Protein AF-A0A9Q0YAM7-F1 (afdb_monomer_lite)

Radius of gyration: 23.91 Å; chains: 1; bounding box: 42×42×55 Å

Sequence (93 aa):
MKYATRNNVKVPENWSVKKKAGEAFWLRIKKTSVTCYPCPRSNIPGSVQTAFNRHTVGRFYANLAEVMDRYKFEARDIYNVDETGCTTVQKAN

Secondary structure (DSSP, 8-state):
-HHHHHTT----HHHHHHSS--HHHHHHHHHHTTS-TT-------HHHHHH-SHHHHHHHHHHHHHHHHHH---GGG----TTS-----PPP-

pLDDT: mean 73.94, std 15.49, range [44.5, 96.5]

Structure (mmCIF, N/CA/C/O backbone):
data_AF-A0A9Q0YAM7-F1
#
_entry.id   AF-A0A9Q0YAM7-F1
#
loop_
_atom_site.group_PDB
_atom_site.id
_atom_site.type_symbol
_atom_site.label_atom_id
_atom_site.label_alt_id
_atom_site.label_comp_id
_atom_site.label_asym_id
_atom_site.label_entity_id
_atom_site.label_seq_id
_atom_site.pdbx_PDB_ins_code
_atom_site.Cartn_x
_atom_site.Cartn_y
_atom_site.Cartn_z
_atom_site.occupancy
_atom_site.B_iso_or_equiv
_atom_site.auth_seq_id
_atom_site.auth_comp_id
_atom_site.auth_asym_id
_atom_site.auth_atom_id
_atom_site.pdbx_PDB_model_num
ATOM 1 N N . MET A 1 1 ? -19.317 0.129 26.891 1.00 61.44 1 MET A N 1
ATOM 2 C CA . MET A 1 1 ? -18.898 -0.590 28.118 1.00 61.44 1 MET A CA 1
ATOM 3 C C . MET A 1 1 ? -18.712 -2.078 27.950 1.00 61.44 1 MET A C 1
ATOM 5 O O . MET A 1 1 ? -17.647 -2.544 28.317 1.00 61.44 1 MET A O 1
ATOM 9 N N . LYS A 1 2 ? -19.658 -2.804 27.337 1.00 71.56 2 LYS A N 1
ATOM 10 C CA . LYS A 1 2 ? -19.550 -4.260 27.120 1.00 71.56 2 LYS A CA 1
ATOM 11 C C . LYS A 1 2 ? -18.188 -4.712 26.554 1.00 71.56 2 LYS A C 1
ATOM 13 O O . LYS A 1 2 ? -17.626 -5.692 27.022 1.00 71.56 2 LYS A O 1
ATOM 18 N N . TYR A 1 3 ? -17.628 -3.950 25.611 1.00 77.00 3 TYR A N 1
ATOM 19 C CA . TYR A 1 3 ? -16.306 -4.215 25.034 1.00 77.00 3 TYR A CA 1
ATOM 20 C C . TYR A 1 3 ? -15.145 -4.054 26.034 1.00 77.00 3 TYR A C 1
ATOM 22 O O . TYR A 1 3 ? -14.256 -4.893 26.077 1.00 77.00 3 TYR A O 1
ATOM 30 N N . ALA A 1 4 ? -15.153 -3.010 26.866 1.00 75.62 4 ALA A N 1
ATOM 31 C CA . ALA A 1 4 ? -14.099 -2.780 27.857 1.00 75.62 4 ALA A CA 1
ATOM 32 C C . ALA A 1 4 ? -14.128 -3.836 28.972 1.00 75.62 4 ALA A C 1
ATOM 34 O O . ALA A 1 4 ? -13.081 -4.343 29.358 1.00 75.62 4 ALA A O 1
ATOM 35 N N . THR A 1 5 ? -15.328 -4.229 29.414 1.00 77.44 5 THR A N 1
ATOM 36 C CA . THR A 1 5 ? -15.524 -5.317 30.383 1.00 77.44 5 THR A CA 1
ATOM 37 C C . THR A 1 5 ? -15.002 -6.648 29.842 1.00 77.44 5 THR A C 1
ATOM 39 O O . THR A 1 5 ? -14.285 -7.350 30.547 1.00 77.44 5 THR A O 1
ATOM 42 N N . ARG A 1 6 ? -15.292 -6.968 28.571 1.00 83.06 6 ARG A N 1
ATOM 43 C CA . ARG A 1 6 ? -14.792 -8.185 27.908 1.00 83.06 6 ARG A CA 1
ATOM 44 C C . ARG A 1 6 ? -13.264 -8.217 27.806 1.00 83.06 6 ARG A C 1
ATOM 46 O O . ARG A 1 6 ? -12.681 -9.286 27.906 1.00 83.06 6 ARG A O 1
ATOM 53 N N . ASN A 1 7 ? -12.634 -7.057 27.635 1.00 84.44 7 ASN A N 1
ATOM 54 C CA . ASN A 1 7 ? -11.181 -6.917 27.523 1.00 84.44 7 ASN A CA 1
ATOM 55 C C . ASN A 1 7 ? -10.485 -6.614 28.865 1.00 84.44 7 ASN A C 1
ATOM 57 O O . ASN A 1 7 ? -9.314 -6.249 28.867 1.00 84.44 7 ASN A O 1
ATOM 61 N N . ASN A 1 8 ? -11.196 -6.722 29.996 1.00 81.69 8 ASN A N 1
ATOM 62 C CA . ASN A 1 8 ? -10.682 -6.429 31.341 1.00 81.69 8 ASN A CA 1
ATOM 63 C C . ASN A 1 8 ? -10.011 -5.039 31.473 1.00 81.69 8 ASN A C 1
ATOM 65 O O . ASN A 1 8 ? -9.085 -4.831 32.254 1.00 81.69 8 ASN A O 1
ATOM 69 N N . VAL A 1 9 ? -10.471 -4.058 30.690 1.00 80.50 9 VAL A N 1
ATOM 70 C CA . VAL A 1 9 ? -9.907 -2.704 30.693 1.00 80.50 9 VAL A CA 1
ATOM 71 C C . VAL A 1 9 ? -10.542 -1.897 31.819 1.00 80.50 9 VAL A C 1
ATOM 73 O O . VAL A 1 9 ? -11.765 -1.750 31.872 1.00 80.50 9 VAL A O 1
ATOM 76 N N . LYS A 1 10 ? -9.706 -1.319 32.690 1.00 79.25 10 LYS A N 1
ATOM 77 C CA . LYS A 1 10 ? -10.153 -0.406 33.751 1.00 79.25 10 LYS A CA 1
ATOM 78 C C . LYS A 1 10 ? -10.833 0.819 33.134 1.00 79.25 10 LYS A C 1
ATOM 80 O O . LYS A 1 10 ? -10.181 1.665 32.522 1.00 79.25 10 LYS A O 1
ATOM 85 N N . VAL A 1 11 ? -12.148 0.910 33.314 1.00 78.06 11 VAL A N 1
ATOM 86 C CA . VAL A 1 11 ? -12.965 2.065 32.930 1.00 78.06 11 VAL A CA 1
ATOM 87 C C . VAL A 1 11 ? -13.370 2.847 34.175 1.00 78.06 11 VAL A C 1
ATOM 89 O O . VAL A 1 11 ? -13.710 2.234 35.186 1.00 78.06 11 VAL A O 1
ATOM 92 N N . PRO A 1 12 ? -13.344 4.186 34.136 1.00 81.50 12 PRO A N 1
ATOM 93 C CA . PRO A 1 12 ? -13.783 4.978 35.272 1.00 81.50 12 PRO A CA 1
ATOM 94 C C . PRO A 1 12 ? -15.308 4.891 35.435 1.00 81.50 12 PRO A C 1
ATOM 96 O O . PRO A 1 12 ? -16.070 4.843 34.465 1.00 81.50 12 PRO A O 1
ATOM 99 N N . GLU A 1 13 ? -15.754 4.859 36.688 1.00 77.31 13 GLU A N 1
ATOM 100 C CA . GLU A 1 13 ? -17.134 4.544 37.077 1.00 77.31 13 GLU A CA 1
ATOM 101 C C . GLU A 1 13 ? -18.164 5.544 36.532 1.00 77.31 13 GLU A C 1
ATOM 103 O O . GLU A 1 13 ? -19.273 5.179 36.131 1.00 77.31 13 GLU A O 1
ATOM 108 N N . ASN A 1 14 ? -17.751 6.804 36.380 1.00 73.38 14 ASN A N 1
ATOM 109 C CA . ASN A 1 14 ? -18.559 7.862 35.779 1.00 73.38 14 ASN A CA 1
ATOM 110 C C . ASN A 1 14 ? -18.992 7.555 34.334 1.00 73.38 14 ASN A C 1
ATOM 112 O O . ASN A 1 14 ? -20.043 8.034 33.901 1.00 73.38 14 ASN A O 1
ATOM 116 N N . TRP A 1 15 ? -18.225 6.757 33.587 1.00 76.38 15 TRP A N 1
ATOM 117 C CA . TRP A 1 15 ? -18.603 6.358 32.236 1.00 76.38 15 TRP A CA 1
ATOM 118 C C . TRP A 1 15 ? -19.655 5.240 32.245 1.00 76.38 15 TRP A C 1
ATOM 120 O O . TRP A 1 15 ? -20.451 5.156 31.309 1.00 76.38 15 TRP A O 1
ATOM 130 N N . SER A 1 16 ? -19.672 4.384 33.275 1.00 75.88 16 SER A N 1
ATOM 131 C CA . SER A 1 16 ? -20.676 3.321 33.432 1.00 75.88 16 SER A CA 1
ATOM 132 C C . SER A 1 16 ? -22.049 3.913 33.744 1.00 75.88 16 SER A C 1
ATOM 134 O O . SER A 1 16 ? -23.036 3.522 33.125 1.00 75.88 16 SER A O 1
ATOM 136 N N . VAL A 1 17 ? -22.091 4.925 34.618 1.00 79.38 17 VAL A N 1
ATOM 137 C CA . VAL A 1 17 ? -23.322 5.638 34.998 1.00 79.38 17 VAL A CA 1
ATOM 138 C C . VAL A 1 17 ? -23.852 6.499 33.848 1.00 79.38 17 VAL A C 1
ATOM 140 O O . VAL A 1 17 ? -25.027 6.427 33.500 1.00 79.38 17 VAL A O 1
ATOM 143 N N . LYS A 1 18 ? -22.987 7.297 33.206 1.00 78.69 18 LYS A N 1
ATOM 144 C CA . LYS A 1 18 ? -23.401 8.240 32.148 1.00 78.69 18 LYS A CA 1
ATOM 145 C C . LYS A 1 18 ? -23.459 7.613 30.750 1.00 78.69 18 LYS A C 1
ATOM 147 O O . LYS A 1 18 ? -23.815 8.304 29.798 1.00 78.69 18 LYS A O 1
ATOM 152 N N . LYS A 1 19 ? -23.066 6.339 30.612 1.00 78.25 19 LYS A N 1
ATOM 153 C CA . LYS A 1 19 ? -22.925 5.590 29.345 1.00 78.25 19 LYS A CA 1
ATOM 154 C C . LYS A 1 19 ? -22.093 6.310 28.267 1.00 78.25 19 LYS A C 1
ATOM 156 O O . LYS A 1 19 ? -22.208 5.990 27.087 1.00 78.25 19 LYS A O 1
ATOM 161 N N . LYS A 1 20 ? -21.235 7.258 28.658 1.00 77.62 20 LYS A N 1
ATOM 162 C CA . LYS A 1 20 ? -20.395 8.069 27.765 1.00 77.62 20 LYS A CA 1
ATOM 163 C C . LYS A 1 20 ? -19.051 8.384 28.407 1.00 77.62 20 LYS A C 1
ATOM 165 O O . LYS A 1 20 ? -18.951 8.446 29.631 1.00 77.62 20 LYS A O 1
ATOM 170 N N . ALA A 1 21 ? -18.038 8.622 27.581 1.00 76.75 21 ALA A N 1
ATOM 171 C CA . ALA A 1 21 ? -16.741 9.075 28.060 1.00 76.75 21 ALA A CA 1
ATOM 172 C C . ALA A 1 21 ? -16.828 10.516 28.600 1.00 76.75 21 ALA A C 1
ATOM 174 O O . ALA A 1 21 ? -17.452 11.384 27.989 1.00 76.75 21 ALA A O 1
ATOM 175 N N . GLY A 1 22 ? -16.234 10.752 29.770 1.00 80.44 22 GLY A N 1
ATOM 176 C CA . GLY A 1 22 ? -16.173 12.071 30.410 1.00 80.44 22 GLY A CA 1
ATOM 177 C C . GLY A 1 22 ? -15.153 13.010 29.760 1.00 80.44 22 GLY A C 1
ATOM 178 O O . GLY A 1 22 ? -14.303 12.582 28.989 1.00 80.44 22 GLY A O 1
ATOM 179 N N . GLU A 1 23 ? -15.194 14.293 30.109 1.00 80.25 23 GLU A N 1
ATOM 180 C CA . GLU A 1 23 ? -14.322 15.339 29.550 1.00 80.25 23 GLU A CA 1
ATOM 181 C C . GLU A 1 23 ? -12.819 15.020 29.647 1.00 80.25 23 GLU A C 1
ATOM 183 O O . GLU A 1 23 ? -12.080 15.204 28.683 1.00 80.25 23 GLU A O 1
ATOM 188 N N . ALA A 1 24 ? -12.375 14.434 30.763 1.00 78.31 24 ALA A N 1
ATOM 189 C CA . ALA A 1 24 ? -10.986 14.014 30.959 1.00 78.31 24 ALA A CA 1
ATOM 190 C C . ALA A 1 24 ? -10.484 13.027 29.885 1.00 78.31 24 ALA A C 1
ATOM 192 O O . ALA A 1 24 ? -9.305 13.037 29.531 1.00 78.31 24 ALA A O 1
ATOM 193 N N . PHE A 1 25 ? -11.372 12.193 29.330 1.00 80.44 25 PHE A N 1
ATOM 194 C CA . PHE A 1 25 ? -11.041 11.322 28.202 1.00 80.44 25 PHE A CA 1
ATOM 195 C C . PHE A 1 25 ? -10.680 12.137 26.965 1.00 80.44 25 PHE A C 1
ATOM 197 O O . PHE A 1 25 ? -9.643 11.906 26.348 1.00 80.44 25 PHE A O 1
ATOM 204 N N . TRP A 1 26 ? -11.527 13.111 26.636 1.00 75.19 26 TRP A N 1
ATOM 205 C CA . TRP A 1 26 ? -11.353 13.975 25.478 1.00 75.19 26 TRP A CA 1
ATOM 206 C C . TRP A 1 26 ? -10.120 14.860 25.617 1.00 75.19 26 TRP A C 1
ATOM 208 O O . TRP A 1 26 ? -9.384 15.014 24.649 1.00 75.19 26 TRP A O 1
ATOM 218 N N . LEU A 1 27 ? -9.838 15.372 26.817 1.00 79.94 27 LEU A N 1
ATOM 219 C CA . LEU A 1 27 ? -8.607 16.111 27.108 1.00 79.94 27 LEU A CA 1
ATOM 220 C C . LEU A 1 27 ? -7.357 15.239 26.930 1.00 79.94 27 LEU A C 1
ATOM 222 O O . LEU A 1 27 ? -6.372 15.697 26.356 1.00 79.94 27 LEU A O 1
ATOM 226 N N . ARG A 1 28 ? -7.400 13.968 27.353 1.00 78.00 28 ARG A N 1
ATOM 227 C CA . ARG A 1 28 ? -6.301 13.017 27.135 1.00 78.00 28 ARG A CA 1
ATOM 228 C C . ARG A 1 28 ? -6.080 12.738 25.651 1.00 78.00 28 ARG A C 1
ATOM 230 O O . ARG A 1 28 ? -4.945 12.812 25.201 1.00 78.00 28 ARG A O 1
ATOM 237 N N . ILE A 1 29 ? -7.147 12.468 24.896 1.00 75.69 29 ILE A N 1
ATOM 238 C CA . ILE A 1 29 ? -7.056 12.257 23.444 1.00 75.69 29 ILE A CA 1
ATOM 239 C C . ILE A 1 29 ? -6.521 13.510 22.754 1.00 75.69 29 ILE A C 1
ATOM 241 O O . ILE A 1 29 ? -5.602 13.383 21.962 1.00 75.69 29 ILE A O 1
ATOM 245 N N . LYS A 1 30 ? -7.008 14.706 23.109 1.00 74.38 30 LYS A N 1
ATOM 246 C CA . LYS A 1 30 ? -6.507 15.978 22.567 1.00 74.38 30 LYS A CA 1
ATOM 247 C C . LYS A 1 30 ? -5.029 16.209 22.878 1.00 74.38 30 LYS A C 1
ATOM 249 O O . LYS A 1 30 ? -4.305 16.676 22.014 1.00 74.38 30 LYS A O 1
ATOM 254 N N . LYS A 1 31 ? -4.567 15.864 24.086 1.00 70.75 31 LYS A N 1
ATOM 255 C CA . LYS A 1 31 ? -3.154 15.974 24.486 1.00 70.75 31 LYS A CA 1
ATOM 256 C C . LYS A 1 31 ? -2.262 14.967 23.753 1.00 70.75 31 LYS A C 1
ATOM 258 O O . LYS A 1 31 ? -1.140 15.303 23.395 1.00 70.75 31 LYS A O 1
ATOM 263 N N . THR A 1 32 ? -2.753 13.753 23.512 1.00 62.62 32 THR A N 1
ATOM 264 C CA . THR A 1 32 ? -2.032 12.724 22.749 1.00 62.62 32 THR A CA 1
ATOM 265 C C . THR A 1 32 ? -2.131 12.952 21.237 1.00 62.62 32 THR A C 1
ATOM 267 O O . THR A 1 32 ? -1.207 12.614 20.518 1.00 62.62 32 THR A O 1
ATOM 270 N N . SER A 1 33 ? -3.179 13.599 20.724 1.00 56.94 33 SER A N 1
ATOM 271 C CA . SER A 1 33 ? -3.316 13.906 19.294 1.00 56.94 33 SER A CA 1
ATOM 272 C C . SER A 1 33 ? -2.411 15.048 18.825 1.00 56.94 33 SER A C 1
ATOM 274 O O . SER A 1 33 ? -2.307 15.269 17.624 1.00 56.94 33 SER A O 1
ATOM 276 N N . VAL A 1 34 ? -1.761 15.778 19.745 1.00 53.22 34 VAL A N 1
ATOM 277 C CA . VAL A 1 34 ? -0.730 16.777 19.399 1.00 53.22 34 VAL A CA 1
ATOM 278 C C . VAL A 1 34 ? 0.636 16.132 19.146 1.00 53.22 34 VAL A C 1
ATOM 280 O O . VAL A 1 34 ? 1.523 16.787 18.603 1.00 53.22 34 VAL A O 1
ATOM 283 N N . THR A 1 3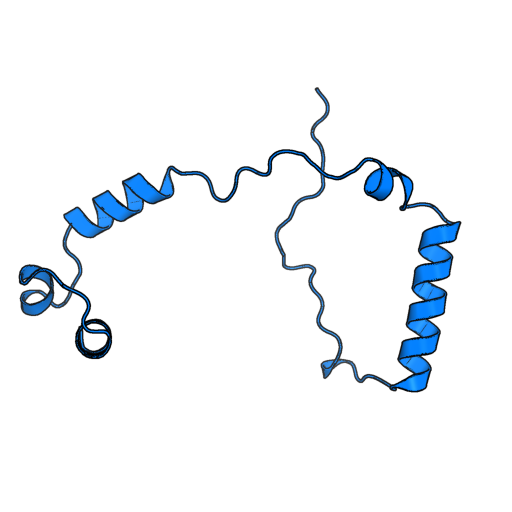5 ? 0.831 14.844 19.463 1.00 52.25 35 THR A N 1
ATOM 284 C CA . THR A 1 35 ? 1.942 14.110 18.852 1.00 52.25 35 THR A CA 1
ATOM 285 C C . THR A 1 35 ? 1.523 13.794 17.429 1.00 52.25 35 THR A C 1
ATOM 287 O O . THR A 1 35 ? 0.794 12.836 17.185 1.00 52.25 35 THR A O 1
ATOM 290 N N . CYS A 1 36 ? 1.918 14.691 16.529 1.00 47.41 36 CYS A N 1
ATOM 291 C CA . CYS A 1 36 ? 1.908 14.542 15.084 1.00 47.41 36 CYS A CA 1
ATOM 292 C C . CYS A 1 36 ? 1.935 13.056 14.679 1.00 47.41 36 CYS A C 1
ATOM 294 O O . CYS A 1 36 ? 2.870 12.332 15.037 1.00 47.41 36 CYS A O 1
ATOM 296 N N . TYR A 1 37 ? 0.895 12.617 13.956 1.00 50.50 37 TYR A N 1
ATOM 297 C CA . TYR A 1 37 ? 0.934 11.438 13.082 1.00 50.50 37 TYR A CA 1
ATOM 298 C C . TYR A 1 37 ? 2.334 11.335 12.471 1.00 50.50 37 TYR A C 1
ATOM 300 O O . TYR A 1 37 ? 2.823 12.380 12.048 1.00 50.50 37 TYR A O 1
ATOM 308 N N . PRO A 1 38 ? 2.984 10.155 12.481 1.00 46.56 38 PRO A N 1
ATOM 309 C CA . PRO A 1 38 ? 4.432 9.995 12.358 1.00 46.56 38 PRO A CA 1
ATOM 310 C C . PRO A 1 38 ? 5.025 11.053 11.443 1.00 46.56 38 PRO A C 1
ATOM 312 O O . PRO A 1 38 ? 4.880 10.969 10.228 1.00 46.56 38 PRO A O 1
ATOM 315 N N . CYS A 1 39 ? 5.630 12.078 12.051 1.00 44.50 39 CYS A N 1
ATOM 316 C CA . CYS A 1 39 ? 6.358 13.104 11.326 1.00 44.50 39 CYS A CA 1
ATOM 317 C C . CYS A 1 39 ? 7.401 12.326 10.515 1.00 44.50 39 CYS A C 1
ATOM 319 O O . CYS A 1 39 ? 8.281 11.718 11.142 1.00 44.50 39 CYS A O 1
ATOM 321 N N . PRO A 1 40 ? 7.272 12.203 9.180 1.00 45.88 40 PRO A N 1
ATOM 322 C CA . PRO A 1 40 ? 8.139 11.319 8.435 1.00 45.88 40 PRO A CA 1
ATOM 323 C C . PRO A 1 40 ? 9.512 11.967 8.488 1.00 45.88 40 PRO A C 1
ATOM 325 O O . PRO A 1 40 ? 9.768 12.975 7.830 1.00 45.88 40 PRO A O 1
ATOM 328 N N . ARG A 1 41 ? 10.403 11.426 9.323 1.00 48.47 41 ARG A N 1
ATOM 329 C CA . ARG A 1 41 ? 11.826 11.692 9.166 1.00 48.47 41 ARG A CA 1
ATOM 330 C C . ARG A 1 41 ? 12.161 11.267 7.740 1.00 48.47 41 ARG A C 1
ATOM 332 O O . ARG A 1 41 ? 11.962 10.112 7.368 1.00 48.47 41 ARG A O 1
ATOM 339 N N . SER A 1 42 ? 12.534 12.259 6.939 1.00 56.00 42 SER A N 1
ATOM 340 C CA . SER A 1 42 ? 12.869 12.147 5.526 1.00 56.00 42 SER A CA 1
ATOM 341 C C . SER A 1 42 ? 14.033 11.179 5.337 1.00 56.00 42 SER A C 1
ATOM 343 O O . SER A 1 42 ? 15.195 11.579 5.345 1.00 56.00 42 SER A O 1
ATOM 345 N N . ASN A 1 43 ? 13.720 9.903 5.141 1.00 55.53 43 ASN A N 1
ATOM 346 C CA . ASN A 1 43 ? 14.710 8.871 4.879 1.00 55.53 43 ASN A CA 1
ATOM 347 C C . ASN A 1 43 ? 14.273 8.032 3.669 1.00 55.53 43 ASN A C 1
ATOM 349 O O . ASN A 1 43 ? 14.267 6.807 3.746 1.00 55.53 43 ASN A O 1
ATOM 353 N N . ILE A 1 44 ? 13.870 8.657 2.555 1.00 57.97 44 ILE A N 1
ATOM 354 C CA . ILE A 1 44 ? 13.801 7.915 1.288 1.00 57.97 44 ILE A CA 1
ATOM 355 C C . ILE A 1 44 ? 15.256 7.716 0.842 1.00 57.97 44 ILE A C 1
ATOM 357 O O . ILE A 1 44 ? 15.917 8.710 0.521 1.00 57.97 44 ILE A O 1
ATOM 361 N N . PRO A 1 45 ? 15.789 6.481 0.849 1.00 61.66 45 PRO A N 1
ATOM 362 C CA . PRO A 1 45 ? 17.183 6.248 0.501 1.00 61.66 45 PRO A CA 1
ATOM 363 C C . PRO A 1 45 ? 17.439 6.719 -0.934 1.00 61.66 45 PRO A C 1
ATOM 365 O O . PRO A 1 45 ? 16.581 6.575 -1.806 1.00 61.66 45 PRO A O 1
ATOM 368 N N . GLY A 1 46 ? 18.625 7.276 -1.197 1.00 62.78 46 GLY A N 1
ATOM 369 C CA . GLY A 1 46 ? 18.979 7.805 -2.523 1.00 62.78 46 GLY A CA 1
ATOM 370 C C . GLY A 1 46 ? 18.833 6.776 -3.652 1.00 62.78 46 GLY A C 1
ATOM 371 O O . GLY A 1 46 ? 18.559 7.149 -4.788 1.00 62.78 46 GLY A O 1
ATOM 372 N N . SER A 1 47 ? 18.912 5.481 -3.332 1.00 61.69 47 SER A N 1
ATOM 373 C CA . SER A 1 47 ? 18.628 4.384 -4.261 1.00 61.69 47 SER A CA 1
ATOM 374 C C . SER A 1 47 ? 17.192 4.384 -4.790 1.00 61.69 47 SER A C 1
ATOM 376 O O . SER A 1 47 ? 16.985 4.069 -5.953 1.00 61.69 47 SER A O 1
ATOM 378 N N . VAL A 1 48 ? 16.195 4.760 -3.984 1.00 64.44 48 VAL A N 1
ATOM 379 C CA . VAL A 1 48 ? 14.790 4.839 -4.422 1.00 64.44 48 VAL A CA 1
ATOM 380 C C . VAL A 1 48 ? 14.579 6.046 -5.336 1.00 64.44 48 VAL A C 1
ATOM 382 O O . VAL A 1 48 ? 13.833 5.956 -6.307 1.00 64.44 48 VAL A O 1
ATOM 385 N N . GLN A 1 49 ? 15.291 7.148 -5.084 1.00 64.38 49 GLN A N 1
ATOM 386 C CA . GLN A 1 49 ? 15.236 8.346 -5.928 1.00 64.38 49 GLN A CA 1
ATOM 387 C C . GLN A 1 49 ? 15.868 8.105 -7.312 1.00 64.38 49 GLN A C 1
ATOM 389 O O . GLN A 1 49 ? 15.360 8.605 -8.310 1.00 64.38 49 GLN A O 1
ATOM 394 N N . THR A 1 50 ? 16.930 7.295 -7.401 1.00 70.12 50 THR A N 1
ATOM 395 C CA . THR A 1 50 ? 17.591 6.947 -8.677 1.00 70.12 50 THR A CA 1
ATOM 396 C C . THR A 1 50 ? 17.017 5.702 -9.361 1.00 70.12 50 THR A C 1
ATOM 398 O O . THR A 1 50 ? 17.245 5.481 -10.556 1.00 70.12 50 THR A O 1
ATOM 401 N N . ALA A 1 51 ? 16.241 4.888 -8.641 1.00 72.94 51 ALA A N 1
ATOM 402 C CA . ALA A 1 51 ? 15.605 3.692 -9.184 1.00 72.94 51 ALA A CA 1
ATOM 403 C C . ALA A 1 51 ? 14.495 4.007 -10.195 1.00 72.94 51 ALA A C 1
ATOM 405 O O . ALA A 1 51 ? 14.186 3.149 -11.017 1.00 72.94 51 ALA A O 1
ATOM 406 N N . PHE A 1 52 ? 13.934 5.220 -10.197 1.00 77.81 52 PHE A N 1
ATOM 407 C CA . PHE A 1 52 ? 12.881 5.643 -11.129 1.00 77.81 52 PHE A CA 1
ATOM 408 C C . PHE A 1 52 ? 13.430 6.025 -12.519 1.00 77.81 52 PHE A C 1
ATOM 410 O O . PHE A 1 52 ? 13.235 7.125 -13.026 1.00 77.81 52 PHE A O 1
ATOM 417 N N . ASN A 1 53 ? 14.153 5.100 -13.151 1.00 86.56 53 ASN A N 1
ATOM 418 C CA . ASN A 1 53 ? 14.707 5.260 -14.495 1.00 86.56 53 ASN A CA 1
ATOM 419 C C . ASN A 1 53 ? 14.044 4.299 -15.498 1.00 86.56 53 ASN A C 1
ATOM 421 O O . ASN A 1 53 ? 13.446 3.290 -15.117 1.00 86.56 53 ASN A O 1
ATOM 425 N N . ARG A 1 54 ? 14.175 4.597 -16.801 1.00 89.50 54 ARG A N 1
ATOM 426 C CA . ARG A 1 54 ? 13.531 3.834 -17.889 1.00 89.50 54 ARG A CA 1
ATOM 427 C C . ARG A 1 54 ? 13.819 2.334 -17.819 1.00 89.50 54 ARG A C 1
ATOM 429 O O . ARG A 1 54 ? 12.927 1.535 -18.086 1.00 89.50 54 ARG A O 1
ATOM 436 N N . HIS A 1 55 ? 15.046 1.957 -17.468 1.00 90.94 55 HIS A N 1
ATOM 437 C CA . HIS A 1 55 ? 15.449 0.557 -17.393 1.00 90.94 55 HIS A CA 1
ATOM 438 C C . HIS A 1 55 ? 14.729 -0.173 -16.249 1.00 90.94 55 HIS A C 1
ATOM 440 O O . HIS A 1 55 ? 14.115 -1.215 -16.473 1.00 90.94 55 HIS A O 1
ATOM 446 N N . THR A 1 56 ? 14.739 0.388 -15.038 1.00 88.50 56 THR A N 1
ATOM 447 C CA . THR A 1 56 ? 14.064 -0.213 -13.877 1.00 88.50 56 THR A CA 1
ATOM 448 C C . THR A 1 56 ? 12.550 -0.282 -14.068 1.00 88.50 56 THR A C 1
ATOM 450 O O . THR A 1 56 ? 11.944 -1.311 -13.777 1.00 88.50 56 THR A O 1
ATOM 453 N N . VAL A 1 57 ? 11.944 0.780 -14.606 1.00 89.31 57 VAL A N 1
ATOM 454 C CA . VAL A 1 57 ? 10.502 0.824 -14.891 1.00 89.31 57 VAL A CA 1
ATOM 455 C C . VAL A 1 57 ? 10.131 -0.202 -15.965 1.00 89.31 57 VAL A C 1
ATOM 457 O O . VAL A 1 57 ? 9.155 -0.930 -15.808 1.00 89.31 57 VAL A O 1
ATOM 460 N N . GLY A 1 58 ? 10.939 -0.331 -17.022 1.00 93.75 58 GLY A N 1
ATOM 461 C CA . GLY A 1 58 ? 10.735 -1.361 -18.043 1.00 93.75 58 GLY A CA 1
ATOM 462 C C . GLY A 1 58 ? 10.787 -2.775 -17.462 1.00 93.75 58 GLY A C 1
ATOM 463 O O . GLY A 1 58 ? 9.919 -3.596 -17.751 1.00 93.75 58 GLY A O 1
ATOM 464 N N 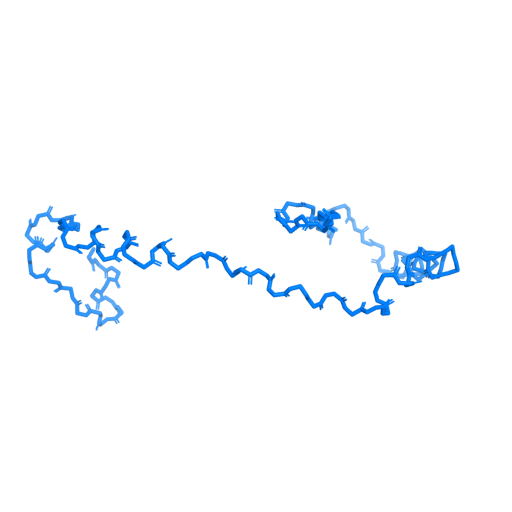. ARG A 1 59 ? 11.755 -3.043 -16.576 1.00 94.19 59 ARG A N 1
ATOM 465 C CA . ARG A 1 59 ? 11.873 -4.335 -15.889 1.00 94.19 59 ARG A CA 1
ATOM 466 C C . ARG A 1 59 ? 10.677 -4.627 -14.982 1.00 94.19 59 ARG A C 1
ATOM 468 O O . ARG A 1 59 ? 10.216 -5.762 -14.941 1.00 94.19 59 ARG A O 1
ATOM 475 N N . PHE A 1 60 ? 10.164 -3.615 -14.284 1.00 91.94 60 PHE A N 1
ATOM 476 C CA . PHE A 1 60 ? 8.961 -3.745 -13.462 1.00 91.94 60 PHE A CA 1
ATOM 477 C C . PHE A 1 60 ? 7.760 -4.214 -14.294 1.00 91.94 60 PHE A C 1
ATOM 479 O O . PHE A 1 60 ? 7.130 -5.205 -13.934 1.00 91.94 60 PHE A O 1
ATOM 486 N N . TYR A 1 61 ? 7.483 -3.565 -15.431 1.00 93.88 61 TYR A N 1
ATOM 487 C CA . TYR A 1 61 ? 6.353 -3.949 -16.283 1.00 93.88 61 TYR A CA 1
ATOM 488 C C . TYR A 1 61 ? 6.540 -5.311 -16.957 1.00 93.88 61 TYR A C 1
ATOM 490 O O . TYR A 1 61 ? 5.565 -6.041 -17.108 1.00 93.88 61 TYR A O 1
ATOM 498 N N . ALA A 1 62 ? 7.772 -5.684 -17.314 1.00 95.94 62 ALA A N 1
ATOM 499 C CA . ALA A 1 62 ? 8.060 -7.019 -17.838 1.00 95.94 62 ALA A CA 1
ATOM 500 C C . ALA A 1 62 ? 7.729 -8.112 -16.806 1.00 95.94 62 ALA A C 1
ATOM 502 O O . ALA A 1 62 ? 7.012 -9.061 -17.116 1.00 95.94 62 ALA A O 1
ATOM 503 N N . ASN A 1 63 ? 8.177 -7.930 -15.560 1.00 95.31 63 ASN A N 1
ATOM 504 C CA . ASN A 1 63 ? 7.875 -8.855 -14.469 1.00 95.31 63 ASN A CA 1
ATOM 505 C C . ASN A 1 63 ? 6.374 -8.886 -14.152 1.00 95.31 63 ASN A C 1
ATOM 507 O O . ASN A 1 63 ? 5.815 -9.949 -13.895 1.00 95.31 63 ASN A O 1
ATOM 511 N N . LEU A 1 64 ? 5.713 -7.724 -14.173 1.00 92.69 64 LEU A N 1
ATOM 512 C CA . LEU A 1 64 ? 4.272 -7.642 -13.964 1.00 92.69 64 LEU A CA 1
ATOM 513 C C . LEU A 1 64 ? 3.524 -8.444 -15.035 1.00 92.69 64 LEU A C 1
ATOM 515 O O . LEU A 1 64 ? 2.655 -9.23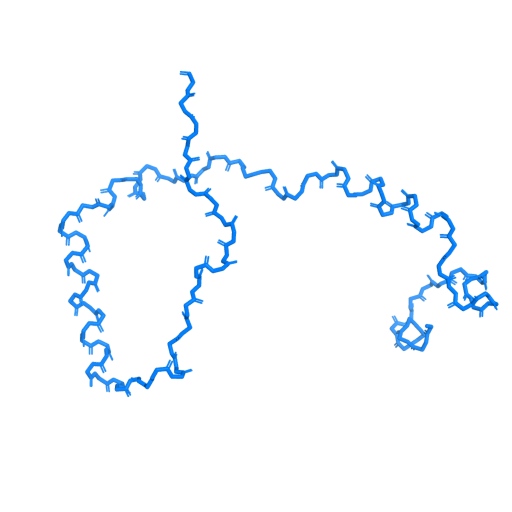4 -14.687 1.00 92.69 64 LEU A O 1
ATOM 519 N N . ALA A 1 65 ? 3.889 -8.300 -16.311 1.00 94.62 65 ALA A N 1
ATOM 520 C CA . ALA A 1 65 ? 3.275 -9.052 -17.403 1.00 94.62 65 ALA A CA 1
ATOM 521 C C . ALA A 1 65 ? 3.462 -10.571 -17.242 1.00 94.62 65 ALA A C 1
ATOM 523 O O . AL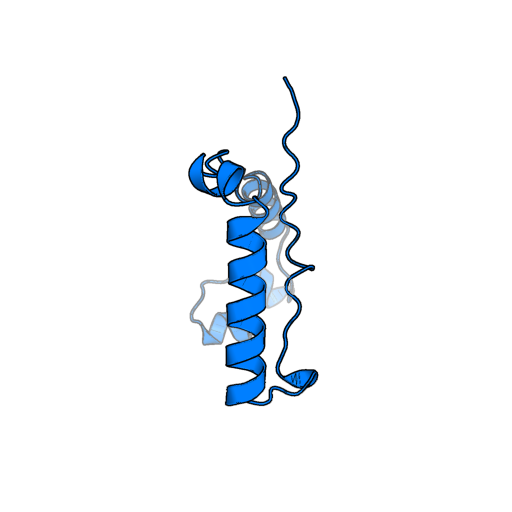A A 1 65 ? 2.505 -11.324 -17.402 1.00 94.62 65 ALA A O 1
ATOM 524 N N . GLU A 1 66 ? 4.662 -11.018 -16.862 1.00 96.50 66 GLU A N 1
ATOM 525 C CA . GLU A 1 66 ? 4.952 -12.436 -16.613 1.00 96.50 66 GLU A CA 1
ATOM 526 C C . GLU A 1 66 ? 4.086 -13.011 -15.483 1.00 96.50 66 GLU A C 1
ATOM 528 O O . GLU A 1 66 ? 3.534 -14.106 -15.593 1.00 96.50 66 GLU A O 1
ATOM 533 N N . VAL A 1 67 ? 3.943 -12.266 -14.388 1.00 94.88 67 VAL A N 1
ATOM 534 C CA . VAL A 1 67 ? 3.128 -12.677 -13.241 1.00 94.88 67 VAL A CA 1
ATOM 535 C C . VAL A 1 67 ? 1.637 -12.676 -13.600 1.00 94.88 67 VAL A C 1
ATOM 537 O O . VAL A 1 67 ? 0.923 -13.614 -13.240 1.00 94.88 67 VAL A O 1
ATOM 540 N N . MET A 1 68 ? 1.174 -11.669 -14.343 1.00 94.19 68 MET A N 1
ATOM 541 C CA . MET A 1 68 ? -0.207 -11.591 -14.824 1.00 94.19 68 MET A CA 1
ATOM 542 C C . MET A 1 68 ? -0.564 -12.774 -15.731 1.00 94.19 68 MET A C 1
ATOM 544 O O . MET A 1 68 ? -1.641 -13.340 -15.573 1.00 94.19 68 MET A O 1
ATOM 548 N N . ASP A 1 69 ? 0.333 -13.191 -16.630 1.00 94.25 69 ASP A N 1
ATOM 549 C CA . ASP A 1 69 ? 0.097 -14.339 -17.518 1.00 94.25 69 ASP A CA 1
ATOM 550 C C . ASP A 1 69 ? 0.088 -15.677 -16.757 1.00 94.25 69 ASP A C 1
ATOM 552 O O . ASP A 1 69 ? -0.755 -16.544 -17.003 1.00 94.25 69 ASP A O 1
ATOM 556 N N . ARG A 1 70 ? 0.976 -15.825 -15.763 1.00 96.12 70 ARG A N 1
ATOM 557 C CA . ARG A 1 70 ? 1.065 -17.040 -14.936 1.00 96.12 70 ARG A CA 1
ATOM 558 C C . ARG A 1 70 ? -0.167 -17.276 -14.073 1.00 96.12 70 ARG A C 1
ATOM 560 O O . ARG A 1 70 ? -0.643 -18.406 -14.000 1.00 96.12 70 ARG A O 1
ATOM 567 N N . TYR A 1 71 ? -0.642 -16.239 -13.388 1.00 94.50 71 TYR A N 1
ATOM 568 C CA . TYR A 1 71 ? -1.693 -16.381 -12.376 1.00 94.50 71 TYR A CA 1
ATOM 569 C C . TYR A 1 71 ? -3.069 -15.914 -12.848 1.00 94.50 71 TYR A C 1
ATOM 571 O O . TYR A 1 71 ? -4.060 -16.267 -12.216 1.00 94.50 71 TYR A O 1
ATOM 579 N N . LYS A 1 72 ? -3.142 -15.175 -13.964 1.00 92.56 72 LYS A N 1
ATOM 580 C CA . LYS A 1 72 ? -4.389 -14.713 -14.593 1.00 92.56 72 LYS A CA 1
ATOM 581 C C . LYS A 1 72 ? -5.330 -14.018 -13.608 1.00 92.56 72 LYS A C 1
ATOM 583 O O . LYS A 1 72 ? -6.518 -14.324 -13.563 1.00 92.56 72 LYS A O 1
ATOM 588 N N . PHE A 1 73 ? -4.775 -13.100 -12.816 1.00 91.31 73 PHE A N 1
ATOM 589 C CA . PHE A 1 73 ? -5.534 -12.323 -11.839 1.00 91.31 73 PHE A CA 1
ATOM 590 C C . PHE A 1 73 ? -6.718 -11.614 -12.493 1.00 91.31 73 PHE A C 1
ATOM 592 O O . PHE A 1 73 ? -6.579 -10.992 -13.551 1.00 91.31 73 PHE A O 1
ATOM 599 N N . GLU A 1 74 ? -7.875 -11.674 -11.844 1.00 90.06 74 GLU A N 1
ATOM 600 C CA . GLU A 1 74 ? -9.028 -10.882 -12.237 1.00 90.06 74 GLU A CA 1
ATOM 601 C C . GLU A 1 74 ? -8.949 -9.486 -11.604 1.00 90.06 74 GLU A C 1
ATOM 603 O O . GLU A 1 74 ? -8.215 -9.250 -10.645 1.00 90.06 74 GLU A O 1
ATOM 608 N N . ALA A 1 75 ? -9.747 -8.534 -12.097 1.00 85.19 75 ALA A N 1
ATOM 609 C CA . ALA A 1 75 ? -9.744 -7.165 -11.570 1.00 85.19 75 ALA A CA 1
ATOM 610 C C . ALA A 1 75 ? -10.029 -7.096 -10.055 1.00 85.19 75 ALA A C 1
ATOM 612 O O . ALA A 1 75 ? -9.535 -6.202 -9.377 1.00 85.19 75 ALA A O 1
ATOM 613 N N . ARG A 1 76 ? -10.789 -8.061 -9.518 1.00 88.12 76 ARG A N 1
ATOM 614 C CA . ARG A 1 76 ? -11.092 -8.174 -8.081 1.00 88.12 76 ARG A CA 1
ATOM 615 C C . ARG A 1 76 ? -9.891 -8.585 -7.220 1.00 88.12 76 ARG A C 1
ATOM 617 O O . ARG A 1 76 ? -9.928 -8.382 -6.012 1.00 88.12 76 ARG A O 1
ATOM 624 N N . ASP A 1 77 ? -8.860 -9.163 -7.831 1.00 89.00 77 ASP A N 1
ATOM 625 C CA . ASP A 1 77 ? -7.661 -9.648 -7.142 1.00 89.00 77 ASP A CA 1
ATOM 626 C C . ASP A 1 77 ? -6.561 -8.573 -7.084 1.00 89.00 77 ASP A C 1
ATOM 628 O O . ASP A 1 77 ? -5.559 -8.736 -6.385 1.00 89.00 77 ASP A O 1
ATOM 632 N N . ILE A 1 78 ? -6.747 -7.459 -7.804 1.00 87.44 78 ILE A N 1
ATOM 633 C CA . ILE A 1 78 ? -5.791 -6.356 -7.903 1.00 87.44 78 ILE A CA 1
ATOM 634 C C . ILE A 1 78 ? -6.275 -5.194 -7.036 1.00 87.44 78 ILE A C 1
ATOM 636 O O . ILE A 1 78 ? -7.220 -4.483 -7.371 1.00 87.44 78 ILE A O 1
ATOM 640 N N . TYR A 1 79 ? -5.586 -4.976 -5.920 1.00 84.81 79 TYR A N 1
ATOM 641 C CA . TYR A 1 79 ? -5.865 -3.871 -5.008 1.00 84.81 79 TYR A CA 1
ATOM 642 C C . TYR A 1 79 ? -5.045 -2.644 -5.412 1.00 84.81 79 TYR A C 1
ATOM 644 O O . TYR A 1 79 ? -3.813 -2.692 -5.415 1.00 84.81 79 TYR A O 1
ATOM 652 N N . ASN A 1 80 ? -5.716 -1.536 -5.737 1.00 78.75 80 ASN A N 1
ATOM 653 C CA . ASN A 1 80 ? -5.052 -0.244 -5.885 1.00 78.75 80 ASN A CA 1
ATOM 654 C C . ASN A 1 80 ? -4.732 0.314 -4.490 1.00 78.75 80 ASN A C 1
ATOM 656 O O . ASN A 1 80 ? -5.585 0.323 -3.606 1.00 78.75 80 ASN A O 1
ATOM 660 N N . VAL A 1 81 ? -3.488 0.741 -4.287 1.00 69.81 81 VAL A N 1
ATOM 661 C CA . VAL A 1 81 ? -2.973 1.255 -3.004 1.00 69.81 81 VAL A CA 1
ATOM 662 C C . VAL A 1 81 ? -2.772 2.780 -3.091 1.00 69.81 81 VAL A C 1
ATOM 664 O O . VAL A 1 81 ? -1.986 3.362 -2.345 1.00 69.81 81 VAL A O 1
ATOM 667 N N . ASP A 1 82 ? -3.461 3.451 -4.018 1.00 63.94 82 ASP A N 1
ATOM 668 C CA . ASP A 1 82 ? -3.349 4.900 -4.232 1.00 63.94 82 ASP A CA 1
ATOM 669 C C . ASP A 1 82 ? -3.991 5.749 -3.121 1.00 63.94 82 ASP A C 1
ATOM 671 O O . ASP A 1 82 ? -3.556 6.875 -2.892 1.00 63.94 82 ASP A O 1
ATOM 675 N N . GLU A 1 83 ? -4.937 5.203 -2.352 1.00 55.31 83 GLU A N 1
ATOM 676 C CA . GLU A 1 83 ? -5.543 5.869 -1.185 1.00 55.31 83 GLU A CA 1
ATOM 677 C C . GLU A 1 83 ? -4.653 5.872 0.073 1.00 55.31 83 GLU A C 1
ATOM 679 O O . GLU A 1 83 ? -5.059 6.322 1.149 1.00 55.31 83 GLU A O 1
ATOM 684 N N . THR A 1 84 ? -3.405 5.414 -0.026 1.00 54.19 84 THR A N 1
ATOM 685 C CA . THR A 1 84 ? -2.437 5.619 1.053 1.00 54.19 84 THR A CA 1
ATOM 686 C C . THR A 1 84 ? -1.918 7.043 0.915 1.00 54.19 84 THR A C 1
ATOM 688 O 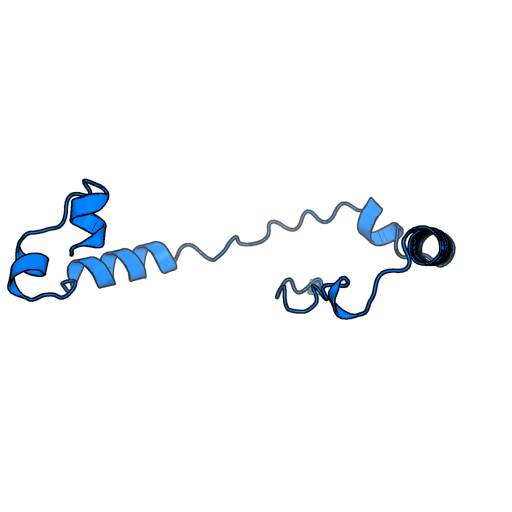O . THR A 1 84 ? -1.056 7.294 0.081 1.00 54.19 84 THR A O 1
ATOM 691 N N . GLY A 1 85 ? -2.447 7.988 1.701 1.00 51.69 85 GLY A N 1
ATOM 692 C CA . GLY A 1 85 ? -2.102 9.424 1.706 1.00 51.69 85 GLY A CA 1
ATOM 693 C C . GLY A 1 85 ? -0.636 9.783 2.031 1.00 51.69 85 GLY A C 1
ATOM 694 O O . GLY A 1 85 ? -0.368 10.787 2.687 1.00 51.69 85 GLY A O 1
ATOM 695 N N . CYS A 1 86 ? 0.328 8.972 1.601 1.00 53.94 86 CYS A N 1
ATOM 696 C CA . CYS A 1 86 ? 1.753 9.240 1.598 1.00 53.94 86 CYS A CA 1
ATOM 697 C C . CYS A 1 86 ? 2.103 10.138 0.407 1.00 53.94 86 CYS A C 1
ATOM 699 O O . CYS A 1 86 ? 2.421 9.675 -0.686 1.00 53.94 86 CYS A O 1
ATOM 701 N N . THR A 1 87 ? 2.087 11.449 0.625 1.00 55.47 87 THR A N 1
ATOM 702 C CA . THR A 1 87 ? 2.645 12.409 -0.331 1.00 55.47 87 THR A CA 1
ATOM 703 C C . THR A 1 87 ? 4.164 12.238 -0.420 1.00 55.47 87 THR A C 1
ATOM 705 O 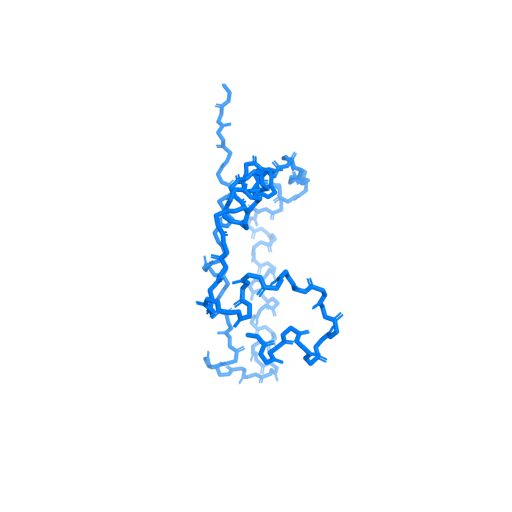O . THR A 1 87 ? 4.868 12.449 0.567 1.00 55.47 87 THR A O 1
ATOM 708 N N . THR A 1 88 ? 4.684 11.893 -1.598 1.00 53.31 88 THR A N 1
ATOM 709 C CA . THR A 1 88 ? 6.132 11.763 -1.870 1.00 53.31 88 THR A CA 1
ATOM 710 C C . THR A 1 88 ? 6.785 13.064 -2.352 1.00 53.31 88 THR A C 1
ATOM 712 O O . THR A 1 88 ? 7.970 13.081 -2.683 1.00 53.31 88 THR A O 1
ATOM 715 N N . VAL A 1 89 ? 6.034 14.170 -2.388 1.00 49.56 89 VAL A N 1
ATOM 716 C CA . VAL A 1 89 ? 6.521 15.469 -2.867 1.00 49.56 89 VAL A CA 1
ATOM 717 C C . VAL A 1 89 ? 7.446 16.100 -1.825 1.00 49.56 89 VAL A C 1
ATOM 719 O O . VAL A 1 89 ? 7.013 16.488 -0.741 1.00 49.56 89 VAL A O 1
ATOM 722 N N . GLN A 1 90 ? 8.728 16.222 -2.169 1.00 54.28 90 GLN A N 1
ATOM 723 C CA . GLN A 1 90 ? 9.697 17.007 -1.406 1.00 54.28 90 GLN A CA 1
ATOM 724 C C . GLN A 1 90 ? 9.406 18.506 -1.592 1.00 54.28 90 GLN A C 1
ATOM 726 O O . GLN A 1 90 ? 9.154 18.953 -2.711 1.00 54.28 90 GLN A O 1
ATOM 731 N N . LYS A 1 91 ? 9.465 19.302 -0.518 1.00 52.72 91 LYS A N 1
ATOM 732 C CA . LYS A 1 91 ? 9.572 20.764 -0.642 1.00 52.72 91 LYS A CA 1
ATOM 733 C C . LYS A 1 91 ? 11.044 21.131 -0.812 1.00 52.72 91 LYS A C 1
ATOM 735 O O . LYS A 1 91 ? 11.874 20.667 -0.035 1.00 52.72 91 LYS A O 1
ATOM 740 N N . ALA A 1 92 ? 11.342 21.945 -1.822 1.00 49.31 92 ALA A N 1
ATOM 741 C CA . ALA A 1 92 ? 12.655 22.559 -1.978 1.00 49.31 92 ALA A CA 1
ATOM 742 C C . ALA A 1 92 ? 12.894 23.580 -0.851 1.00 49.31 92 ALA A C 1
ATOM 744 O O . ALA A 1 92 ? 11.948 24.258 -0.438 1.00 49.31 92 ALA A O 1
ATOM 745 N N . ASN A 1 93 ? 14.135 23.638 -0.360 1.00 45.47 93 ASN A N 1
ATOM 746 C CA . ASN A 1 93 ? 14.602 24.645 0.600 1.00 45.47 93 ASN A CA 1
ATOM 747 C C . ASN A 1 93 ? 14.897 25.974 -0.092 1.00 45.47 93 ASN A C 1
ATOM 749 O O . ASN A 1 93 ? 15.423 25.925 -1.228 1.00 45.47 93 ASN A O 1
#

Foldseek 3Di:
DVVCVVVVHDDDVVCVVVVHDDPVVVVVCVVVPVPPDPPPPPCPDVCNVVCPDPVNVVVVVVVVVVVCVVPVDDPVRDDDPVPPPPDPDDDDD

Organism: Holothuria leucospilota (NCBI:txid206669)